Protein AF-A0A2N3B0I4-F1 (afdb_monomer_lite)

Sequence (89 aa):
EATHLLLLRSVGHIADARPDWVDPSSTARELAALPALPDAARTAFGVIAERVERSLFALRRLDRPDWEAARAAYAEFALARLNTASGAA

Foldseek 3Di:
DLLVVLLVVLLVVVCQLPVPLDDPPDDLVSSLVDPLQDPQLSVLSVLSRVLVCCVVPVVDHDDPVSNVSSVVSSVSNVVSDRNRPPDDD

Structure (mmCIF, N/CA/C/O backbone):
data_AF-A0A2N3B0I4-F1
#
_entry.id   AF-A0A2N3B0I4-F1
#
loop_
_atom_site.group_PDB
_atom_site.id
_atom_site.type_symbol
_atom_site.label_atom_id
_atom_site.label_alt_id
_atom_site.label_comp_id
_atom_site.label_asym_id
_atom_site.label_entity_id
_atom_site.label_seq_id
_atom_site.pdbx_PDB_ins_code
_atom_site.Cartn_x
_atom_site.Cartn_y
_atom_site.Cartn_z
_atom_site.occupancy
_atom_site.B_iso_or_equiv
_atom_site.auth_seq_id
_atom_site.auth_comp_id
_atom_site.auth_asym_id
_atom_site.auth_atom_id
_atom_site.pdbx_PDB_model_num
ATOM 1 N N . GLU A 1 1 ? 3.156 -4.780 -14.330 1.00 71.62 1 GLU A N 1
ATOM 2 C CA . GLU A 1 1 ? 2.095 -5.680 -13.840 1.00 71.62 1 GLU A CA 1
ATOM 3 C C . GLU A 1 1 ? 2.246 -6.228 -12.435 1.00 71.62 1 GLU A C 1
ATOM 5 O O . GLU A 1 1 ? 1.510 -5.752 -11.587 1.00 71.62 1 GLU A O 1
ATOM 10 N N . ALA A 1 2 ? 3.162 -7.154 -12.125 1.00 86.25 2 ALA A N 1
ATOM 11 C CA . ALA A 1 2 ? 3.143 -7.839 -10.819 1.00 86.25 2 ALA A CA 1
ATOM 12 C C . ALA A 1 2 ? 3.135 -6.894 -9.592 1.00 86.25 2 ALA A C 1
ATOM 14 O O . ALA A 1 2 ? 2.317 -7.064 -8.695 1.00 86.25 2 ALA A O 1
ATOM 15 N N . THR A 1 3 ? 3.968 -5.848 -9.580 1.00 90.12 3 THR A N 1
ATOM 16 C CA . THR A 1 3 ? 3.988 -4.847 -8.494 1.00 90.12 3 THR A CA 1
ATOM 17 C C . THR A 1 3 ? 2.723 -3.984 -8.444 1.00 90.12 3 THR A C 1
ATOM 19 O O . THR A 1 3 ? 2.265 -3.634 -7.360 1.00 90.12 3 THR A O 1
ATOM 22 N N . HIS A 1 4 ? 2.108 -3.691 -9.596 1.00 92.38 4 HIS A N 1
ATOM 23 C CA . HIS A 1 4 ? 0.829 -2.975 -9.651 1.00 92.38 4 HIS A CA 1
ATOM 24 C C . HIS A 1 4 ? -0.298 -3.813 -9.029 1.00 92.38 4 HIS A C 1
ATOM 26 O O . HIS A 1 4 ? -1.106 -3.293 -8.267 1.00 92.38 4 HIS A O 1
ATOM 32 N N . LEU A 1 5 ? -0.298 -5.132 -9.255 1.00 94.88 5 LEU A N 1
ATOM 33 C CA . LEU A 1 5 ? -1.248 -6.042 -8.607 1.00 94.88 5 LEU A CA 1
ATOM 34 C C . LEU A 1 5 ? -1.071 -6.088 -7.084 1.00 94.88 5 LEU A C 1
ATOM 36 O O . LEU A 1 5 ? -2.066 -6.169 -6.367 1.00 94.88 5 LEU A O 1
ATOM 40 N N . LEU A 1 6 ? 0.167 -6.006 -6.577 1.00 96.00 6 LEU A N 1
ATOM 41 C CA . LEU A 1 6 ? 0.407 -5.898 -5.132 1.00 96.00 6 LEU A CA 1
ATOM 42 C C . LEU A 1 6 ? -0.191 -4.609 -4.563 1.00 96.00 6 LEU A C 1
ATOM 44 O O . LEU A 1 6 ? -0.818 -4.659 -3.511 1.00 96.00 6 LEU A O 1
ATOM 48 N N . LEU A 1 7 ? -0.058 -3.482 -5.270 1.00 96.38 7 LEU A N 1
ATOM 49 C CA . LEU A 1 7 ? -0.672 -2.221 -4.853 1.00 96.38 7 LEU A CA 1
ATOM 50 C C . LEU A 1 7 ? -2.199 -2.335 -4.792 1.00 96.38 7 LEU A C 1
ATOM 52 O O . LEU A 1 7 ? -2.783 -2.028 -3.757 1.00 96.38 7 LEU A O 1
ATOM 56 N N . LEU A 1 8 ? -2.837 -2.826 -5.861 1.00 95.81 8 LEU A N 1
ATOM 57 C CA . LEU A 1 8 ? -4.295 -3.001 -5.909 1.00 95.81 8 LEU A CA 1
ATOM 58 C C . LEU A 1 8 ? -4.794 -3.921 -4.792 1.00 95.81 8 LEU A C 1
ATOM 60 O O . LEU A 1 8 ? -5.790 -3.624 -4.135 1.00 95.81 8 LEU A O 1
ATOM 64 N N . ARG A 1 9 ? -4.075 -5.017 -4.537 1.00 96.06 9 ARG A N 1
ATOM 65 C CA . ARG A 1 9 ? -4.419 -5.942 -3.457 1.00 96.06 9 ARG A CA 1
ATOM 66 C C . ARG A 1 9 ? -4.296 -5.291 -2.084 1.00 96.06 9 ARG A C 1
ATOM 68 O O . ARG A 1 9 ? -5.171 -5.489 -1.246 1.00 96.06 9 ARG A O 1
ATOM 75 N N . SER A 1 10 ? -3.247 -4.506 -1.858 1.00 96.31 10 SER A N 1
ATOM 76 C CA . SER A 1 10 ? -3.088 -3.779 -0.603 1.00 96.31 10 SER A CA 1
ATOM 77 C C . SER A 1 10 ? -4.177 -2.725 -0.399 1.00 96.31 10 SER A C 1
ATOM 79 O O . SER A 1 10 ? -4.685 -2.609 0.711 1.00 96.31 10 SER A O 1
ATOM 81 N N . VAL A 1 11 ? -4.589 -2.005 -1.452 1.00 96.56 11 VAL A N 1
ATOM 82 C CA . VAL A 1 11 ? -5.741 -1.083 -1.394 1.00 96.56 11 VAL A CA 1
ATOM 83 C C . VAL A 1 11 ? -7.016 -1.840 -1.025 1.00 96.56 11 VAL A C 1
ATOM 85 O O . VAL A 1 11 ? -7.740 -1.402 -0.135 1.00 96.56 11 VAL A O 1
ATOM 88 N N . GLY A 1 12 ? -7.246 -3.006 -1.639 1.00 94.94 12 GLY A N 1
ATOM 89 C CA . GLY A 1 12 ? -8.359 -3.892 -1.292 1.00 94.94 12 GLY A CA 1
ATOM 90 C C . GLY A 1 12 ? -8.355 -4.284 0.185 1.00 94.94 12 GLY A C 1
ATOM 91 O O . GLY A 1 12 ? -9.364 -4.124 0.853 1.00 94.94 12 GLY A O 1
ATOM 92 N N . HIS A 1 13 ? -7.207 -4.680 0.742 1.00 94.56 13 HIS A N 1
ATOM 93 C CA . HIS A 1 13 ? -7.111 -4.999 2.172 1.00 94.56 13 HIS A CA 1
ATOM 94 C C . HIS A 1 13 ? -7.431 -3.799 3.083 1.00 94.56 13 HIS A C 1
ATOM 96 O O . HIS A 1 13 ? -8.029 -3.988 4.142 1.00 94.56 13 HIS A O 1
ATOM 102 N N . ILE A 1 14 ? -7.034 -2.575 2.704 1.00 94.00 14 ILE A N 1
ATOM 103 C CA . ILE A 1 14 ? -7.389 -1.357 3.456 1.00 94.00 14 ILE A CA 1
ATOM 104 C C . ILE A 1 14 ? -8.903 -1.141 3.406 1.00 94.00 14 ILE A C 1
ATOM 106 O O . ILE A 1 14 ? -9.516 -0.947 4.454 1.00 94.00 14 ILE A O 1
ATOM 110 N N . ALA A 1 15 ? -9.497 -1.230 2.213 1.00 93.81 15 ALA A N 1
ATOM 111 C CA . ALA A 1 15 ? -10.935 -1.074 2.016 1.00 93.81 15 ALA A CA 1
ATOM 112 C C . ALA A 1 15 ? -11.743 -2.152 2.761 1.00 93.81 15 ALA A C 1
ATOM 114 O O . ALA A 1 15 ? -12.737 -1.827 3.400 1.00 93.81 15 ALA A O 1
ATOM 115 N N . ASP A 1 16 ? -11.291 -3.408 2.755 1.00 92.38 16 ASP A N 1
ATOM 116 C CA . ASP A 1 16 ? -11.935 -4.512 3.475 1.00 92.38 16 ASP A CA 1
ATOM 117 C C . ASP A 1 16 ? -11.881 -4.305 4.994 1.00 92.38 16 ASP A C 1
ATOM 119 O O . ASP A 1 16 ? -12.839 -4.602 5.708 1.00 92.38 16 ASP A O 1
ATOM 123 N N . ALA A 1 17 ? -10.760 -3.787 5.509 1.00 90.81 17 ALA A N 1
ATOM 124 C CA . ALA A 1 17 ? -10.618 -3.513 6.933 1.00 90.81 17 ALA A CA 1
ATOM 125 C C . ALA A 1 17 ? -11.473 -2.317 7.377 1.00 90.81 17 ALA A C 1
ATOM 127 O O . ALA A 1 17 ? -12.037 -2.346 8.477 1.00 90.81 17 ALA A O 1
ATOM 128 N N . ARG A 1 18 ? -11.522 -1.265 6.547 1.00 89.88 18 ARG A N 1
ATOM 129 C CA . ARG A 1 18 ? -12.191 0.016 6.797 1.00 89.88 18 ARG A CA 1
ATOM 130 C C . ARG A 1 18 ? -12.602 0.676 5.472 1.00 89.88 18 ARG A C 1
ATOM 132 O O . ARG A 1 18 ? -11.817 1.434 4.899 1.00 89.88 18 ARG A O 1
ATOM 139 N N . PRO A 1 19 ? -13.839 0.442 4.996 1.00 90.94 19 PRO A N 1
ATOM 140 C CA . PRO A 1 19 ? -14.310 1.002 3.728 1.00 90.94 19 PRO A CA 1
ATOM 141 C C . PRO A 1 19 ? -14.301 2.535 3.704 1.00 90.94 19 PRO A C 1
ATOM 143 O O . PRO A 1 19 ? -14.105 3.138 2.658 1.00 90.94 19 PRO A O 1
ATOM 146 N N . ASP A 1 20 ? -14.461 3.169 4.868 1.00 91.56 20 ASP A N 1
ATOM 147 C CA . ASP A 1 20 ? -14.443 4.622 5.049 1.00 91.56 20 ASP A CA 1
ATOM 148 C C . ASP A 1 20 ? -13.062 5.264 4.833 1.00 91.56 20 ASP A C 1
ATOM 150 O O . ASP A 1 20 ? -12.957 6.487 4.772 1.00 91.56 20 ASP A O 1
ATOM 154 N N . TRP A 1 21 ? -11.995 4.466 4.724 1.00 92.44 21 TRP A N 1
ATOM 155 C CA . TRP A 1 21 ? -10.636 4.964 4.488 1.00 92.44 21 TRP A CA 1
ATOM 156 C C . TRP A 1 21 ? -10.264 5.056 3.008 1.00 92.44 21 TRP A C 1
ATOM 158 O O . TRP A 1 21 ? -9.241 5.663 2.692 1.00 92.44 21 TRP A O 1
ATOM 168 N N . VAL A 1 22 ? -11.051 4.452 2.112 1.00 95.00 22 VAL A N 1
ATOM 169 C CA . VAL A 1 22 ? -10.757 4.400 0.676 1.00 95.00 22 VAL A CA 1
ATOM 170 C C . VAL A 1 22 ? -11.939 4.959 -0.108 1.00 95.00 22 VAL A C 1
ATOM 172 O O . VAL A 1 22 ? -12.982 4.326 -0.234 1.00 95.00 22 VAL A O 1
ATOM 175 N N . ASP A 1 23 ? -11.748 6.142 -0.676 1.00 93.00 23 ASP A N 1
ATOM 176 C CA . ASP A 1 23 ? -12.667 6.752 -1.641 1.00 93.00 23 ASP A CA 1
ATOM 177 C C . ASP A 1 23 ? -12.289 6.349 -3.082 1.00 93.00 23 ASP A C 1
ATOM 179 O O . ASP A 1 23 ? -11.102 6.131 -3.350 1.00 93.00 23 ASP A O 1
ATOM 183 N N . PRO A 1 24 ? -13.230 6.299 -4.046 1.00 90.00 24 P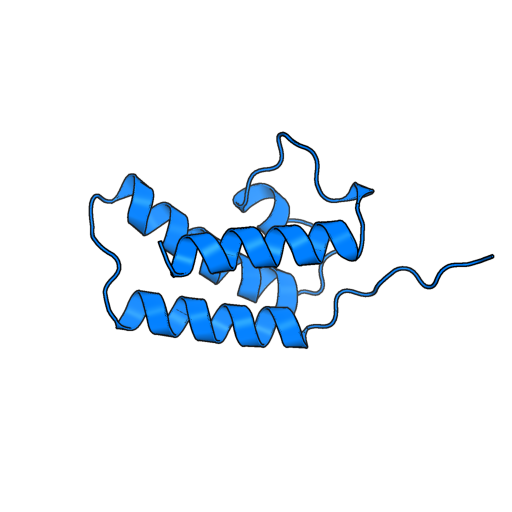RO A N 1
ATOM 184 C CA . PRO A 1 24 ? -12.908 6.127 -5.464 1.00 90.00 24 PRO A CA 1
ATOM 185 C C . PRO A 1 24 ? -11.824 7.068 -6.015 1.00 90.00 24 PRO A C 1
ATOM 187 O O . PRO A 1 24 ? -11.113 6.685 -6.944 1.00 90.00 24 PRO A O 1
ATOM 190 N N . SER A 1 25 ? -11.679 8.280 -5.466 1.00 93.88 25 SER A N 1
ATOM 191 C CA . SER A 1 25 ? -10.633 9.235 -5.850 1.00 93.88 25 SER A CA 1
ATOM 192 C C . SER A 1 25 ? -9.333 9.099 -5.052 1.00 93.88 25 SER A C 1
ATOM 194 O O . SER A 1 25 ? -8.412 9.882 -5.279 1.00 93.88 25 SER A O 1
ATOM 196 N N . SER A 1 26 ? -9.242 8.151 -4.113 1.00 94.62 26 SER A N 1
ATOM 197 C CA . SER A 1 26 ? -8.057 7.979 -3.268 1.00 94.62 26 SER A CA 1
ATOM 198 C C . SER A 1 26 ? -6.837 7.574 -4.083 1.00 94.62 26 SER A C 1
ATOM 200 O O . SER A 1 26 ? -6.856 6.623 -4.867 1.00 94.62 26 SER A O 1
ATOM 202 N N . THR A 1 27 ? -5.730 8.261 -3.838 1.00 94.44 27 THR A N 1
ATOM 203 C CA . THR A 1 27 ? -4.436 7.934 -4.430 1.00 94.44 27 THR A CA 1
ATOM 204 C C . THR A 1 27 ? -3.615 7.040 -3.505 1.00 94.44 27 THR A C 1
ATOM 206 O O . THR A 1 27 ? -3.729 7.085 -2.280 1.00 94.44 27 THR A O 1
ATOM 209 N N . ALA A 1 28 ? -2.691 6.266 -4.081 1.00 94.19 28 ALA A N 1
ATOM 210 C CA . ALA A 1 28 ? -1.754 5.465 -3.293 1.00 94.19 28 ALA A CA 1
ATOM 211 C C . ALA A 1 28 ? -0.928 6.325 -2.316 1.00 94.19 28 ALA A C 1
ATOM 213 O O . ALA A 1 28 ? -0.647 5.901 -1.201 1.00 94.19 28 ALA A O 1
ATOM 214 N N . ARG A 1 29 ? -0.572 7.558 -2.689 1.00 93.56 29 ARG A N 1
ATOM 215 C CA . ARG A 1 29 ? 0.168 8.469 -1.806 1.00 93.56 29 ARG A CA 1
ATOM 216 C C . ARG A 1 29 ? -0.665 8.918 -0.604 1.00 93.56 29 ARG A C 1
ATOM 218 O O . ARG A 1 29 ? -0.137 8.965 0.501 1.00 93.56 29 ARG A O 1
ATOM 225 N N . GLU A 1 30 ? -1.946 9.219 -0.802 1.00 95.56 30 GLU A N 1
ATOM 226 C CA . GLU A 1 30 ? -2.854 9.587 0.294 1.00 95.56 30 GLU A CA 1
ATOM 227 C C . GLU A 1 30 ? -3.085 8.407 1.238 1.00 95.56 30 GLU A C 1
ATOM 229 O O . GLU A 1 30 ? -2.944 8.557 2.451 1.00 95.56 30 GLU A O 1
ATOM 234 N 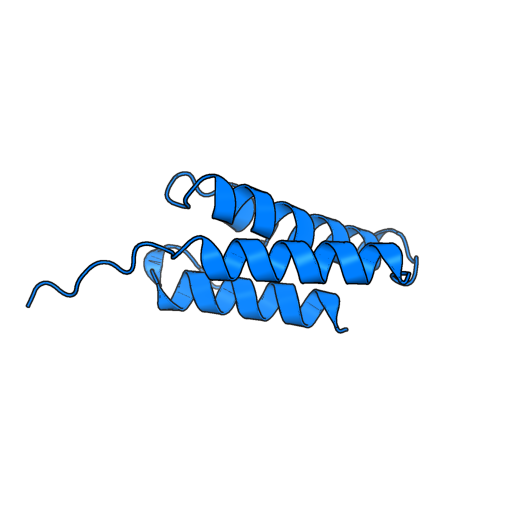N . LEU A 1 31 ? -3.338 7.215 0.688 1.00 95.62 31 LEU A N 1
ATOM 235 C CA . LEU A 1 31 ? -3.505 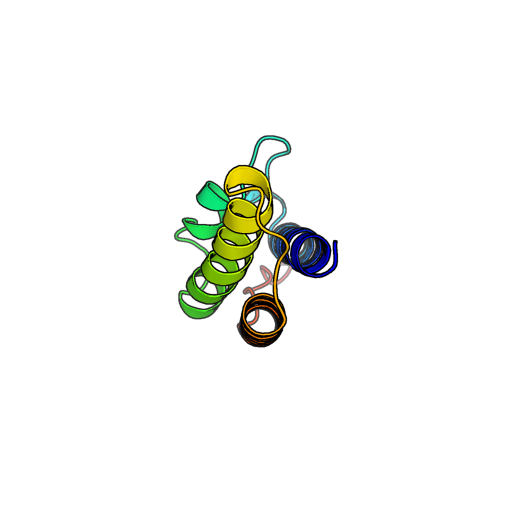5.994 1.480 1.00 95.62 31 LEU A CA 1
ATOM 236 C C . LEU A 1 31 ? -2.237 5.665 2.284 1.00 95.62 31 LEU A C 1
ATOM 238 O O . LEU A 1 31 ? -2.322 5.330 3.464 1.00 95.62 31 LEU A O 1
ATOM 242 N N . ALA A 1 32 ? -1.054 5.851 1.690 1.00 94.94 32 ALA A N 1
ATOM 243 C CA . ALA A 1 32 ? 0.235 5.705 2.368 1.00 94.94 32 ALA A CA 1
ATOM 244 C C . ALA A 1 32 ? 0.479 6.751 3.469 1.00 94.94 32 ALA A C 1
ATOM 246 O O . ALA A 1 32 ? 1.418 6.601 4.243 1.00 94.94 32 ALA A O 1
ATOM 247 N N . ALA A 1 33 ? -0.319 7.815 3.554 1.00 94.50 33 ALA A N 1
ATOM 248 C CA . ALA A 1 33 ? -0.183 8.855 4.569 1.00 94.50 33 ALA A CA 1
ATOM 249 C C . ALA A 1 33 ? -1.227 8.745 5.692 1.00 94.50 33 ALA A C 1
ATOM 251 O O . ALA A 1 33 ? -1.141 9.498 6.664 1.00 94.50 33 ALA A O 1
ATOM 252 N N . LEU A 1 34 ? -2.183 7.810 5.599 1.00 93.56 34 LEU A N 1
ATOM 253 C CA . LEU A 1 34 ? -3.303 7.700 6.536 1.00 93.56 34 LEU A CA 1
ATOM 254 C C . LEU A 1 34 ? -2.832 7.501 7.989 1.00 93.56 34 LEU A C 1
ATOM 256 O O . LEU A 1 34 ? -2.283 6.445 8.316 1.00 93.56 34 LEU A O 1
ATOM 260 N N . PRO A 1 35 ? -3.111 8.455 8.904 1.00 90.19 35 PRO A N 1
ATOM 261 C CA . PRO A 1 35 ? -2.716 8.361 10.310 1.00 90.19 35 PRO A CA 1
ATOM 262 C C . PRO A 1 35 ? -3.287 7.151 11.045 1.00 90.19 35 PRO A C 1
ATOM 264 O O . PRO A 1 35 ? -2.676 6.678 12.000 1.00 90.19 35 PRO A O 1
ATOM 267 N N . ALA A 1 36 ? -4.439 6.659 10.594 1.00 89.19 36 ALA A N 1
ATOM 268 C CA . ALA A 1 36 ? -5.136 5.534 11.196 1.00 89.19 36 ALA A CA 1
ATOM 269 C C . ALA A 1 36 ? -4.526 4.165 10.837 1.00 89.19 36 ALA A C 1
ATOM 271 O O . ALA A 1 36 ? -4.820 3.175 11.508 1.00 89.19 36 ALA A O 1
ATOM 272 N N . LEU A 1 37 ? -3.657 4.095 9.818 1.00 90.06 37 LEU A N 1
ATOM 273 C CA . LEU A 1 37 ? -2.911 2.875 9.521 1.00 90.06 37 LEU A CA 1
ATOM 274 C C . LEU A 1 37 ? -1.807 2.653 10.563 1.00 90.06 37 LEU A C 1
ATOM 276 O O . LEU A 1 37 ? -1.079 3.606 10.880 1.00 90.06 37 LEU A O 1
ATOM 280 N N . PRO A 1 38 ? -1.603 1.402 11.026 1.00 92.38 38 PRO A N 1
ATOM 281 C CA . PRO A 1 38 ? -0.414 1.039 11.785 1.00 92.38 38 PRO A CA 1
ATOM 282 C C . PRO A 1 38 ? 0.854 1.475 11.048 1.00 92.38 38 PRO A C 1
ATOM 284 O O . PRO A 1 38 ? 0.937 1.344 9.826 1.00 92.38 38 PRO A O 1
ATOM 287 N N . ASP A 1 39 ? 1.850 1.966 11.783 1.00 92.88 39 ASP A N 1
ATOM 288 C CA . ASP A 1 39 ? 3.081 2.518 11.202 1.00 92.88 39 ASP A CA 1
ATOM 289 C C . ASP A 1 39 ? 3.802 1.521 10.273 1.00 92.88 39 ASP A C 1
ATOM 291 O O . ASP A 1 39 ? 4.203 1.865 9.160 1.00 92.88 39 ASP A O 1
ATOM 295 N N . ALA A 1 40 ? 3.840 0.244 10.670 1.00 92.75 40 ALA A N 1
ATOM 296 C CA . ALA A 1 40 ? 4.383 -0.838 9.852 1.00 92.75 40 ALA A CA 1
ATOM 297 C C . ALA A 1 40 ? 3.612 -1.024 8.532 1.00 92.75 40 ALA A C 1
ATOM 299 O O . ALA A 1 40 ? 4.223 -1.129 7.468 1.00 92.75 40 ALA A O 1
ATOM 300 N N . ALA A 1 41 ? 2.273 -1.005 8.577 1.00 94.62 41 ALA A N 1
ATOM 301 C CA . ALA A 1 41 ? 1.434 -1.122 7.383 1.00 94.62 41 ALA A CA 1
ATOM 302 C C . ALA A 1 41 ? 1.629 0.081 6.454 1.00 94.62 41 ALA A C 1
ATOM 304 O O . ALA A 1 41 ? 1.769 -0.079 5.245 1.00 94.62 41 ALA A O 1
ATOM 305 N N . ARG A 1 42 ? 1.690 1.285 7.026 1.00 95.25 42 ARG A N 1
ATOM 306 C CA . ARG A 1 42 ? 1.899 2.533 6.293 1.00 95.25 42 ARG A CA 1
ATOM 307 C C . ARG A 1 42 ? 3.243 2.551 5.569 1.00 95.25 42 ARG A C 1
ATOM 309 O O . ARG A 1 42 ? 3.294 2.820 4.371 1.00 95.25 42 ARG A O 1
ATOM 316 N N . THR A 1 43 ? 4.308 2.193 6.282 1.00 95.88 43 THR A N 1
ATOM 317 C CA . THR A 1 43 ? 5.669 2.111 5.738 1.00 95.88 43 THR A CA 1
ATOM 318 C C . THR A 1 43 ? 5.743 1.087 4.608 1.00 95.88 43 THR A C 1
ATOM 320 O O . THR A 1 43 ? 6.204 1.397 3.510 1.00 95.88 43 THR A O 1
ATOM 323 N N . ALA A 1 44 ? 5.227 -0.120 4.843 1.00 96.88 44 ALA A N 1
ATOM 324 C CA . ALA A 1 44 ? 5.224 -1.188 3.853 1.00 96.88 44 ALA A CA 1
ATOM 325 C C . ALA A 1 44 ? 4.396 -0.829 2.604 1.00 96.88 44 ALA A C 1
ATOM 327 O O . ALA A 1 44 ? 4.853 -1.012 1.475 1.00 96.88 44 ALA A O 1
ATOM 328 N N . PHE A 1 45 ? 3.206 -0.251 2.786 1.00 97.25 45 PHE A N 1
ATOM 329 C CA . PHE A 1 45 ? 2.365 0.215 1.684 1.00 97.25 45 PHE A CA 1
ATOM 330 C C . PHE A 1 45 ? 3.055 1.313 0.860 1.00 97.25 45 PHE A C 1
ATOM 332 O O . PHE A 1 45 ? 3.040 1.259 -0.372 1.00 97.25 45 PHE A O 1
ATOM 339 N N . GLY A 1 46 ? 3.725 2.261 1.525 1.00 96.94 46 GLY A N 1
ATOM 340 C CA . GLY A 1 46 ? 4.501 3.318 0.876 1.00 96.94 46 GLY A CA 1
ATOM 341 C C . GLY A 1 46 ? 5.601 2.781 -0.044 1.00 96.94 46 GLY A C 1
ATOM 342 O O . GLY A 1 46 ? 5.746 3.267 -1.165 1.00 96.94 46 GLY A O 1
ATOM 343 N N . VAL A 1 47 ? 6.312 1.723 0.366 1.00 96.56 47 VAL A N 1
ATOM 344 C CA . VAL A 1 47 ? 7.335 1.071 -0.476 1.00 96.56 47 VAL A CA 1
ATOM 345 C C . VAL A 1 47 ? 6.723 0.488 -1.751 1.00 96.56 47 VAL A C 1
ATOM 347 O O . VAL A 1 47 ? 7.289 0.642 -2.834 1.00 96.56 47 VAL A O 1
ATOM 350 N N . ILE A 1 48 ? 5.560 -0.162 -1.657 1.00 96.25 48 ILE A N 1
ATOM 351 C CA . ILE A 1 48 ? 4.865 -0.707 -2.833 1.00 96.25 48 ILE A CA 1
ATOM 352 C C . ILE A 1 48 ? 4.451 0.438 -3.768 1.00 96.25 48 ILE A C 1
ATOM 354 O O . ILE A 1 48 ? 4.717 0.374 -4.971 1.00 96.25 48 ILE A O 1
ATOM 358 N N . ALA A 1 49 ? 3.844 1.493 -3.214 1.00 95.31 49 ALA A N 1
ATOM 359 C CA . ALA A 1 49 ? 3.376 2.656 -3.963 1.00 95.31 49 ALA A CA 1
ATOM 360 C C . ALA A 1 49 ? 4.519 3.361 -4.712 1.00 95.31 49 ALA A C 1
ATOM 362 O O . ALA A 1 49 ? 4.408 3.572 -5.920 1.00 95.31 49 ALA A O 1
ATOM 363 N N . GLU A 1 50 ? 5.644 3.640 -4.045 1.00 93.31 50 GLU A N 1
ATOM 364 C CA . GLU A 1 50 ? 6.809 4.290 -4.664 1.00 93.31 50 GLU A CA 1
ATOM 365 C C . GLU A 1 50 ? 7.329 3.489 -5.866 1.00 93.31 50 GLU A C 1
ATOM 367 O O . GLU A 1 50 ? 7.623 4.051 -6.922 1.00 93.31 50 GLU A O 1
ATOM 372 N N . ARG A 1 51 ? 7.419 2.157 -5.748 1.00 92.81 51 ARG A N 1
ATOM 373 C CA . ARG A 1 51 ? 7.915 1.309 -6.844 1.00 92.81 51 ARG A CA 1
ATOM 374 C C . ARG A 1 51 ? 6.950 1.272 -8.024 1.00 92.81 51 ARG A C 1
ATOM 376 O O . ARG A 1 51 ? 7.407 1.310 -9.168 1.00 92.81 51 ARG A O 1
ATOM 383 N N . VAL A 1 52 ? 5.638 1.253 -7.774 1.00 91.50 52 VAL A N 1
ATOM 384 C CA . VAL A 1 52 ? 4.640 1.400 -8.846 1.00 91.50 52 VAL A CA 1
ATOM 385 C C . VAL A 1 52 ? 4.797 2.754 -9.534 1.00 91.50 52 VAL A C 1
ATOM 387 O O . VAL A 1 52 ? 4.933 2.784 -10.757 1.00 91.50 52 VAL A O 1
ATOM 390 N N . GLU A 1 53 ? 4.855 3.853 -8.782 1.00 89.94 53 GLU A N 1
ATOM 391 C CA . GLU A 1 53 ? 5.018 5.199 -9.343 1.00 89.94 53 GLU A CA 1
ATOM 392 C C . GLU A 1 53 ? 6.294 5.315 -10.183 1.00 89.94 53 GLU A C 1
ATOM 394 O O . GLU A 1 53 ? 6.251 5.774 -11.323 1.00 89.94 53 GLU A O 1
ATOM 399 N N . ARG A 1 54 ? 7.428 4.815 -9.682 1.00 86.44 54 ARG A N 1
ATOM 400 C CA . ARG A 1 54 ? 8.691 4.797 -10.435 1.00 86.44 54 ARG A CA 1
ATOM 401 C C . ARG A 1 54 ? 8.579 4.002 -11.730 1.00 86.44 54 ARG A C 1
ATOM 403 O O . ARG A 1 54 ? 9.110 4.441 -12.745 1.00 86.44 54 ARG A O 1
ATOM 410 N N . SER A 1 55 ? 7.871 2.874 -11.724 1.00 82.94 55 SER A N 1
ATOM 411 C CA . SER A 1 55 ? 7.664 2.076 -12.938 1.00 82.94 55 SER A CA 1
ATOM 412 C C . SER A 1 55 ? 6.782 2.769 -13.980 1.00 82.94 55 SER A C 1
ATOM 414 O O . SER A 1 55 ? 7.002 2.596 -15.178 1.00 82.94 55 SER A O 1
ATOM 416 N N . LEU A 1 56 ? 5.814 3.574 -13.530 1.00 83.06 56 LEU A N 1
ATOM 417 C CA . LEU A 1 56 ? 4.893 4.307 -14.398 1.00 83.06 56 LEU A CA 1
ATOM 418 C C . LEU A 1 56 ? 5.532 5.588 -14.952 1.00 83.06 56 LEU A C 1
ATOM 420 O O . LEU A 1 56 ? 5.386 5.878 -16.136 1.00 83.06 56 LEU A O 1
ATOM 424 N N . PHE A 1 57 ? 6.265 6.336 -14.122 1.00 80.00 57 PHE A N 1
ATOM 425 C CA . PHE A 1 57 ? 6.767 7.670 -14.475 1.00 80.00 57 PHE A CA 1
ATOM 426 C C . PHE A 1 57 ? 8.213 7.693 -14.972 1.00 80.00 57 PHE A C 1
ATOM 428 O O . PHE A 1 57 ? 8.559 8.551 -15.779 1.00 80.00 57 PHE A O 1
ATOM 435 N N . ALA A 1 58 ? 9.073 6.766 -14.540 1.00 76.50 58 ALA A N 1
ATOM 436 C CA . ALA A 1 58 ? 10.478 6.778 -14.955 1.00 76.50 58 ALA A CA 1
ATOM 437 C C . ALA A 1 58 ? 10.719 6.118 -16.324 1.00 76.50 58 ALA A C 1
ATOM 439 O O . ALA A 1 58 ? 11.874 6.007 -16.733 1.00 76.50 58 ALA A O 1
ATOM 440 N N . LEU A 1 59 ? 9.670 5.620 -17.002 1.00 70.81 59 LEU A N 1
ATOM 441 C CA . LEU A 1 59 ? 9.759 4.805 -18.228 1.00 70.81 59 LEU A CA 1
ATOM 442 C C . LEU A 1 59 ? 10.742 3.620 -18.107 1.00 70.81 59 LEU A C 1
ATOM 444 O O . LEU A 1 59 ? 11.195 3.058 -19.105 1.00 70.81 59 LEU A O 1
ATOM 448 N N . ARG A 1 60 ? 11.086 3.224 -16.875 1.00 71.00 60 ARG A N 1
ATOM 449 C CA . ARG A 1 60 ? 11.961 2.094 -16.580 1.00 71.00 60 ARG A CA 1
ATOM 450 C C . ARG A 1 60 ? 11.103 0.908 -16.199 1.00 71.00 60 ARG A C 1
ATOM 452 O O . ARG A 1 60 ? 10.264 0.983 -15.304 1.00 71.00 60 ARG A O 1
ATOM 459 N N . ARG A 1 61 ? 11.352 -0.213 -16.872 1.00 72.38 61 ARG A N 1
ATOM 460 C CA . ARG A 1 61 ? 10.800 -1.499 -16.456 1.00 72.38 61 ARG A CA 1
ATOM 461 C C . ARG A 1 61 ? 11.329 -1.817 -15.061 1.00 72.38 61 ARG A C 1
ATOM 463 O O . ARG A 1 61 ? 12.527 -1.680 -14.830 1.00 72.38 61 ARG A O 1
ATOM 470 N N . LEU A 1 62 ? 10.432 -2.262 -14.183 1.00 79.69 62 LEU A N 1
ATOM 471 C CA . LEU A 1 62 ? 10.799 -2.847 -12.897 1.00 79.69 62 LEU A CA 1
ATOM 472 C C . LEU A 1 62 ? 11.806 -3.965 -13.138 1.00 79.69 62 LEU A C 1
ATOM 474 O O . LEU A 1 62 ? 11.562 -4.855 -13.964 1.00 79.69 62 LEU A O 1
ATOM 478 N N . ASP A 1 63 ? 12.921 -3.899 -12.428 1.00 87.31 63 ASP A N 1
ATOM 479 C CA . ASP A 1 63 ? 13.889 -4.977 -12.406 1.00 87.31 63 ASP A CA 1
ATOM 480 C C . ASP A 1 63 ? 13.587 -5.951 -11.261 1.00 87.31 63 ASP A C 1
ATOM 482 O O . ASP A 1 63 ? 12.599 -5.844 -10.526 1.00 87.31 63 ASP A O 1
ATOM 486 N N . ARG A 1 64 ? 14.419 -6.985 -11.162 1.00 90.25 64 ARG A N 1
ATOM 487 C CA . ARG A 1 64 ? 14.255 -8.015 -10.145 1.00 90.25 64 ARG A CA 1
ATOM 488 C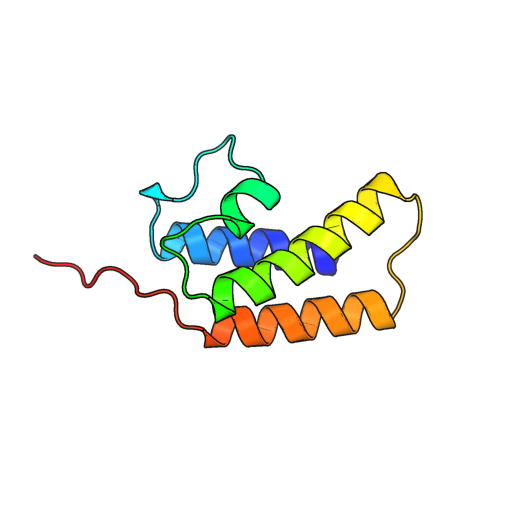 C . ARG A 1 64 ? 14.370 -7.457 -8.712 1.00 90.25 64 ARG A C 1
ATOM 490 O O . ARG A 1 64 ? 13.505 -7.809 -7.911 1.00 90.25 64 ARG A O 1
ATOM 497 N N . PRO A 1 65 ? 15.350 -6.594 -8.385 1.00 91.06 65 PRO A N 1
ATOM 498 C CA . PRO A 1 65 ? 15.397 -5.902 -7.098 1.00 91.06 65 PRO A CA 1
ATOM 499 C C . PRO A 1 65 ? 14.119 -5.132 -6.748 1.00 91.06 65 PRO A C 1
ATOM 501 O O . PRO A 1 65 ? 13.620 -5.260 -5.629 1.00 91.06 65 PRO A O 1
ATOM 504 N N . ASP A 1 66 ? 13.556 -4.369 -7.691 1.00 90.38 66 ASP A N 1
ATOM 505 C CA . ASP A 1 66 ? 12.317 -3.623 -7.446 1.00 90.38 66 ASP A CA 1
ATOM 506 C C . ASP A 1 66 ? 11.139 -4.560 -7.141 1.00 90.38 66 ASP A C 1
ATOM 508 O O . ASP A 1 66 ? 10.324 -4.289 -6.253 1.00 90.38 66 ASP A O 1
ATOM 512 N N . TRP A 1 67 ? 11.052 -5.678 -7.867 1.00 91.81 67 TRP A N 1
ATOM 513 C CA . TRP A 1 67 ? 10.046 -6.708 -7.620 1.00 91.81 67 TRP A CA 1
ATOM 514 C C . TRP A 1 67 ? 10.207 -7.358 -6.241 1.00 91.81 67 TRP A C 1
ATOM 516 O O . TRP A 1 67 ? 9.228 -7.488 -5.505 1.00 91.81 67 TRP A O 1
ATOM 526 N N . GLU A 1 68 ? 11.421 -7.763 -5.872 1.00 95.31 68 GLU A N 1
ATOM 527 C CA . GLU A 1 68 ? 11.686 -8.416 -4.587 1.00 95.31 68 GLU A CA 1
ATOM 528 C C . GLU A 1 68 ? 11.392 -7.480 -3.410 1.00 95.31 68 GLU A C 1
ATOM 530 O O . GLU A 1 68 ? 10.756 -7.905 -2.443 1.00 95.31 68 GLU A O 1
ATOM 535 N N . ALA A 1 69 ? 11.744 -6.197 -3.535 1.00 94.94 69 ALA A N 1
ATOM 536 C CA . ALA A 1 69 ? 11.411 -5.175 -2.548 1.00 94.94 69 ALA A CA 1
ATOM 537 C C . ALA A 1 69 ? 9.893 -4.992 -2.398 1.00 94.94 69 ALA A C 1
ATOM 539 O O . ALA A 1 69 ? 9.379 -5.013 -1.280 1.00 94.94 69 ALA A O 1
ATOM 540 N N . ALA A 1 70 ? 9.158 -4.874 -3.509 1.00 95.62 70 ALA A N 1
ATOM 541 C CA . ALA A 1 70 ? 7.702 -4.744 -3.467 1.00 95.62 70 ALA A CA 1
ATOM 542 C C . ALA A 1 70 ? 7.024 -5.987 -2.871 1.00 95.62 70 ALA A C 1
ATOM 544 O O . ALA A 1 70 ? 6.080 -5.873 -2.090 1.00 95.62 70 ALA A O 1
ATOM 545 N N . ARG A 1 71 ? 7.520 -7.183 -3.203 1.00 95.94 71 ARG A N 1
ATOM 546 C CA . ARG A 1 71 ? 7.004 -8.445 -2.664 1.00 9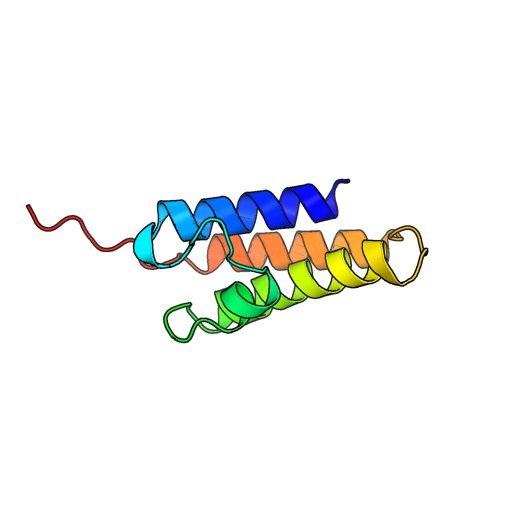5.94 71 ARG A CA 1
ATOM 547 C C . ARG A 1 71 ? 7.259 -8.568 -1.160 1.00 95.94 71 ARG A C 1
ATOM 549 O O . ARG A 1 71 ? 6.367 -9.010 -0.441 1.00 95.94 71 ARG A O 1
ATOM 556 N N . ALA A 1 72 ? 8.454 -8.207 -0.693 1.00 97.25 72 ALA A N 1
ATOM 557 C CA . ALA A 1 72 ? 8.780 -8.203 0.731 1.00 97.25 72 ALA A CA 1
ATOM 558 C C . ALA A 1 72 ? 7.902 -7.199 1.487 1.00 97.25 72 ALA A C 1
ATOM 560 O O . ALA A 1 72 ? 7.263 -7.565 2.467 1.00 97.25 72 ALA A O 1
ATOM 561 N N . ALA A 1 73 ? 7.770 -5.978 0.965 1.00 97.19 73 ALA A N 1
ATOM 562 C CA . ALA A 1 73 ? 6.892 -4.967 1.539 1.00 97.19 73 ALA A CA 1
ATOM 563 C C . ALA A 1 73 ? 5.432 -5.439 1.606 1.00 97.19 73 ALA A C 1
ATOM 565 O O . ALA A 1 73 ? 4.773 -5.272 2.624 1.00 97.19 73 ALA A O 1
ATOM 566 N N . TYR A 1 74 ? 4.926 -6.105 0.567 1.00 96.69 74 TYR A N 1
ATOM 567 C CA . TYR A 1 74 ? 3.584 -6.684 0.613 1.00 96.69 74 TYR A CA 1
ATOM 568 C C . TYR A 1 74 ? 3.427 -7.747 1.712 1.00 96.69 74 TYR A C 1
ATOM 570 O O . TYR A 1 74 ? 2.387 -7.792 2.369 1.00 96.69 74 TYR A O 1
ATOM 578 N N . ALA A 1 75 ? 4.443 -8.585 1.940 1.00 95.94 75 ALA A N 1
ATOM 579 C CA . ALA A 1 75 ? 4.411 -9.562 3.025 1.00 95.94 75 ALA A CA 1
ATOM 580 C C . ALA A 1 75 ? 4.331 -8.876 4.400 1.00 95.94 75 ALA A C 1
ATOM 582 O O . ALA A 1 75 ? 3.457 -9.219 5.194 1.00 95.94 75 ALA A O 1
ATOM 583 N N . GLU A 1 76 ? 5.161 -7.858 4.642 1.00 95.31 76 GLU A N 1
ATOM 584 C CA . GLU A 1 76 ? 5.124 -7.064 5.880 1.00 95.31 76 GLU A CA 1
ATOM 585 C C . GLU A 1 76 ? 3.779 -6.349 6.063 1.00 95.31 76 GLU A C 1
ATOM 587 O O . GLU A 1 76 ? 3.180 -6.391 7.138 1.00 95.31 76 GLU A O 1
ATOM 592 N N . PHE A 1 77 ? 3.247 -5.755 4.992 1.00 95.62 77 PHE A N 1
ATOM 593 C CA . PHE A 1 77 ? 1.932 -5.117 4.999 1.00 95.62 77 PHE A CA 1
ATOM 594 C C . PHE A 1 77 ? 0.820 -6.103 5.388 1.00 95.62 77 PHE A C 1
ATOM 596 O O . PHE A 1 77 ? -0.022 -5.788 6.227 1.00 95.62 77 PHE A O 1
ATOM 603 N N . ALA A 1 78 ? 0.825 -7.309 4.812 1.00 91.88 78 ALA A N 1
ATOM 604 C CA . ALA A 1 78 ? -0.169 -8.335 5.115 1.00 91.88 78 ALA A CA 1
ATOM 605 C C . ALA A 1 78 ? -0.068 -8.847 6.566 1.00 91.88 78 ALA A C 1
ATOM 607 O O . ALA A 1 78 ? -1.085 -9.204 7.163 1.00 91.88 78 ALA A O 1
ATOM 608 N N . LEU A 1 79 ? 1.138 -8.861 7.146 1.00 91.25 79 LEU A N 1
ATOM 609 C CA . LEU A 1 79 ? 1.377 -9.262 8.536 1.00 91.25 79 LEU A CA 1
ATOM 610 C C . LEU A 1 79 ? 1.005 -8.178 9.550 1.00 91.25 79 LEU A C 1
ATOM 612 O O . LEU A 1 79 ? 0.628 -8.511 10.673 1.00 91.25 79 LEU A O 1
ATOM 616 N N . ALA A 1 80 ? 1.046 -6.902 9.159 1.00 87.94 80 ALA A N 1
ATOM 617 C CA . ALA A 1 80 ? 0.795 -5.763 10.040 1.00 87.94 80 ALA A CA 1
ATOM 618 C C . ALA A 1 80 ? -0.632 -5.694 10.626 1.00 87.94 80 ALA A C 1
ATOM 620 O O . ALA A 1 80 ? -0.901 -4.769 11.387 1.00 87.94 80 ALA A O 1
ATOM 621 N N . ARG A 1 81 ? -1.520 -6.651 10.287 1.00 75.00 81 ARG A N 1
ATOM 622 C CA . ARG A 1 81 ? -2.917 -6.800 10.738 1.00 75.00 81 ARG A CA 1
ATOM 623 C C . ARG A 1 81 ? -3.601 -5.450 10.916 1.00 75.00 81 ARG A C 1
ATOM 625 O O . ARG A 1 81 ? -3.629 -4.884 12.006 1.00 75.00 81 ARG A O 1
ATOM 632 N N . LEU A 1 82 ? -4.204 -4.964 9.835 1.00 78.88 82 LEU A N 1
ATOM 633 C CA . LEU A 1 82 ? -5.098 -3.817 9.913 1.00 78.88 82 LEU A CA 1
ATOM 634 C C . LEU A 1 82 ? -6.162 -4.140 10.959 1.00 78.88 82 LEU A C 1
ATOM 636 O O . LEU A 1 82 ? -6.781 -5.203 10.895 1.00 78.88 82 LEU A O 1
ATOM 640 N N . ASN A 1 83 ? -6.298 -3.283 11.971 1.00 65.44 83 ASN A N 1
ATOM 641 C CA . ASN A 1 83 ? -7.275 -3.503 13.022 1.00 65.44 83 ASN A CA 1
ATOM 642 C C . ASN A 1 83 ? -8.662 -3.381 12.382 1.00 65.44 83 ASN A C 1
ATOM 644 O O . ASN A 1 83 ? -9.193 -2.281 12.237 1.00 65.44 83 ASN A O 1
ATOM 648 N N . THR A 1 84 ? -9.208 -4.509 11.927 1.00 56.59 84 THR A N 1
ATOM 649 C CA . THR A 1 84 ? -10.589 -4.622 11.476 1.00 56.59 84 THR A CA 1
ATOM 650 C C . THR A 1 84 ? -11.420 -4.160 12.653 1.00 56.59 84 THR A C 1
ATOM 652 O O . THR A 1 84 ? -11.301 -4.754 13.730 1.00 56.59 84 THR A O 1
ATOM 655 N N . ALA A 1 85 ? -12.182 -3.076 12.501 1.00 50.50 85 ALA A N 1
ATOM 656 C CA . ALA A 1 85 ? -13.111 -2.676 13.546 1.00 50.50 85 ALA A CA 1
ATOM 657 C C . ALA A 1 85 ? -13.906 -3.931 13.924 1.00 50.50 85 ALA A C 1
ATOM 659 O O . ALA A 1 85 ? -14.548 -4.528 13.059 1.00 50.50 85 ALA A O 1
ATOM 660 N N . SER A 1 86 ? -13.770 -4.403 15.170 1.00 43.31 86 SER A N 1
ATOM 661 C CA . SER A 1 86 ? -14.589 -5.514 15.629 1.00 43.31 86 SER A CA 1
ATOM 662 C C . SER A 1 86 ? -16.025 -5.070 15.416 1.00 43.31 86 SER A C 1
ATOM 664 O O . SER A 1 86 ? -16.403 -4.014 15.930 1.00 43.31 86 SER A O 1
ATOM 666 N N . GLY A 1 87 ? -16.786 -5.826 14.627 1.00 37.59 87 GLY A N 1
ATOM 667 C CA . GLY A 1 87 ? -18.214 -5.605 14.494 1.00 37.59 87 GLY A CA 1
ATOM 668 C C . GLY A 1 87 ? -18.819 -5.573 15.891 1.00 37.59 87 GLY A C 1
ATOM 669 O O . GLY A 1 87 ? -18.862 -6.589 16.577 1.00 37.59 87 GLY A O 1
ATOM 670 N N . ALA A 1 88 ? -19.203 -4.380 16.329 1.00 37.94 88 ALA A N 1
ATOM 671 C CA . ALA A 1 88 ? -20.128 -4.200 17.421 1.00 37.94 88 ALA A CA 1
ATOM 672 C C . ALA A 1 88 ? -21.526 -4.281 16.807 1.00 37.94 88 ALA A C 1
ATOM 674 O O . ALA A 1 88 ? -21.986 -3.314 16.199 1.00 37.94 88 ALA A O 1
ATOM 675 N N . ALA A 1 89 ? -22.140 -5.457 16.923 1.00 34.53 89 ALA A N 1
ATOM 676 C CA . ALA A 1 89 ? -23.582 -5.674 16.995 1.00 34.53 89 ALA A CA 1
ATOM 677 C C . ALA A 1 89 ? -23.828 -7.072 17.574 1.00 34.53 89 ALA A C 1
ATOM 679 O O . ALA A 1 89 ? -23.335 -8.0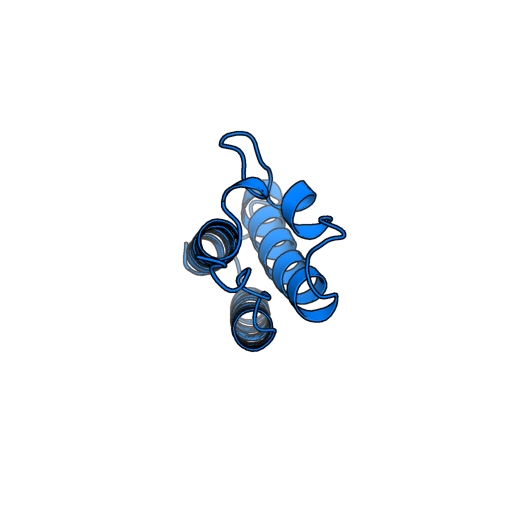48 16.964 1.00 34.53 89 ALA A O 1
#

Radius of gyration: 13.24 Å; chains: 1; bounding box: 39×19×36 Å

pLDDT: mean 87.69, std 13.87, range [34.53, 97.25]

Secondary structure (DSSP, 8-state):
-HHHHHHHHHHHHHHHH-GGG--TT--HHHHTT-TTS-HHHHHHHHHHHHHHHHHHHS-PPP-HHHHHHHHHHHHHHHHT---PPP---